Protein AF-A0A2K0WU00-F1 (afdb_monomer)

Foldseek 3Di:
DDDDDDDDDDDDDDDDDDDDDDDDDDDDDDDDPDPPPPVPPPPPPPDPPPPPVVVVVVVVVLVVVLVVCLQPFDFAPDDPPDDPPDDDDRVVSSNVSSLVSCCVDPNNDDDDPDDPPPRPD

Secondary structure (DSSP, 8-state):
--------PPP-----------------------------------------HHHHHHHHHHHHHHHHHHHTPPP-S--TTPPTTPPPPHHHHHHHHHHHHHHTSSS------PPTTTT--

Solvent-accessible surface area (backbone atoms only — not comparable to full-atom values): 8522 Å² total; per-residue (Å²): 137,90,82,84,84,81,85,83,83,79,89,79,86,77,91,78,80,91,80,87,88,79,88,80,86,82,85,76,88,76,93,75,91,69,83,77,75,72,75,76,74,78,71,80,74,85,63,87,78,68,81,55,60,68,60,52,52,52,50,52,51,53,53,49,55,50,52,51,50,35,74,67,27,60,61,49,88,77,64,87,89,62,58,89,91,68,80,78,55,72,67,56,21,28,51,50,20,22,47,58,53,22,65,74,45,94,59,71,62,81,85,85,85,71,62,92,71,73,86,59,133

Sequence (121 aa):
MESGEGVVQSREESDITAQPIDDVGNSTQDPGDGSNDHVDATANCDEEDSEDEEGIVAYLNTLHDMTIAKNEAPRANRIPSLKYGNTLFEHQKHAVGAAMRSLAGPLKGMILGDPQGFARP

Radius of gyration: 27.13 Å; Cα contacts (8 Å, |Δi|>4): 40; chains: 1; bounding box: 60×60×45 Å

pLDDT: mean 70.19, std 18.36, range [37.03, 92.62]

Organism: Gibberella nygamai (NCBI:txid42673)

Structure (mmCIF, N/CA/C/O backbone):
data_AF-A0A2K0WU00-F1
#
_entry.id   AF-A0A2K0WU00-F1
#
loop_
_atom_site.group_PDB
_atom_site.id
_atom_site.type_symbol
_atom_site.label_atom_id
_atom_site.label_alt_id
_atom_site.label_comp_id
_atom_site.label_asym_id
_atom_site.label_entity_id
_atom_site.label_seq_id
_atom_site.pdbx_PDB_ins_code
_atom_site.Cartn_x
_atom_site.Cartn_y
_atom_site.Cartn_z
_atom_site.occupancy
_atom_site.B_iso_or_equiv
_atom_site.auth_seq_id
_atom_site.auth_comp_id
_atom_site.auth_asym_id
_atom_site.auth_atom_id
_atom_site.pdbx_PDB_model_num
ATOM 1 N N . MET A 1 1 ? -20.732 45.997 -10.375 1.00 37.03 1 MET A N 1
ATOM 2 C CA . MET A 1 1 ? -19.349 45.693 -10.781 1.00 37.03 1 MET A CA 1
ATO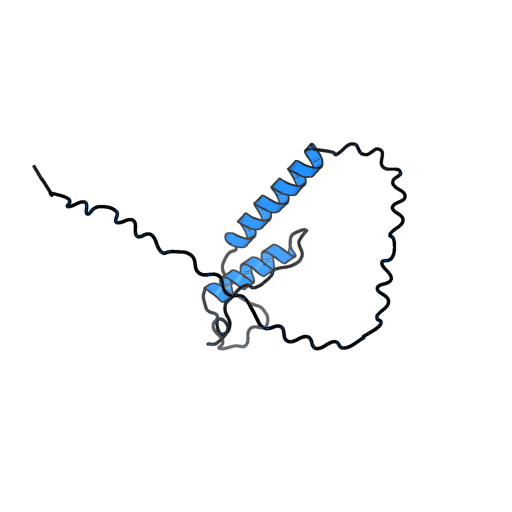M 3 C C . MET A 1 1 ? -18.486 45.952 -9.568 1.00 37.03 1 MET A C 1
ATOM 5 O O . MET A 1 1 ? -18.570 47.023 -8.985 1.00 37.03 1 MET A O 1
ATOM 9 N N . GLU A 1 2 ? -17.845 44.883 -9.130 1.00 46.88 2 GLU A N 1
ATOM 10 C CA . GLU A 1 2 ? -16.998 44.724 -7.953 1.00 46.88 2 GLU A CA 1
ATOM 11 C C . GLU A 1 2 ? -15.606 45.298 -8.242 1.00 46.88 2 GLU A C 1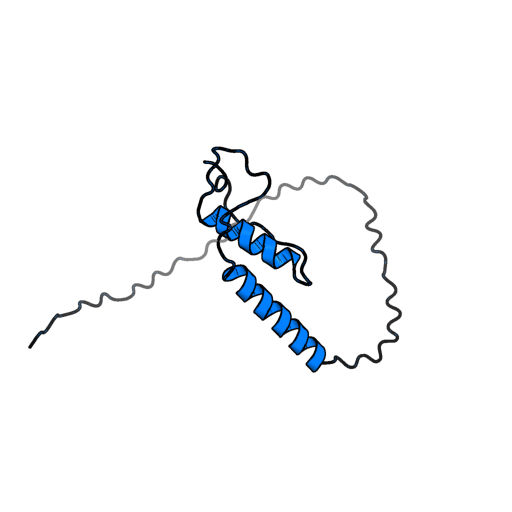
ATOM 13 O O . GLU A 1 2 ? -15.090 45.075 -9.333 1.00 46.88 2 GLU A O 1
ATOM 18 N N . SER A 1 3 ? -15.009 46.011 -7.285 1.00 49.41 3 SER A N 1
ATOM 19 C CA . SER A 1 3 ? -13.573 46.311 -7.293 1.00 49.41 3 SER A CA 1
ATOM 20 C C . SER A 1 3 ? -13.050 46.187 -5.867 1.00 49.41 3 SER A C 1
ATOM 22 O O . SER A 1 3 ? -13.189 47.102 -5.060 1.00 49.41 3 SER A O 1
ATOM 24 N N . GLY A 1 4 ? -12.508 45.009 -5.559 1.00 43.34 4 GLY A N 1
ATOM 25 C CA . GLY A 1 4 ? -11.659 44.777 -4.399 1.00 43.34 4 GLY A CA 1
ATOM 26 C C . GLY A 1 4 ? -10.229 45.201 -4.724 1.00 43.34 4 GLY A C 1
ATOM 27 O O . GLY A 1 4 ? -9.638 44.716 -5.686 1.00 43.34 4 GLY A O 1
ATOM 28 N N . GLU A 1 5 ? -9.676 46.111 -3.930 1.00 51.69 5 GLU A N 1
ATOM 29 C CA . GLU A 1 5 ? -8.265 46.487 -3.999 1.00 51.69 5 GLU A CA 1
ATOM 30 C C . GLU A 1 5 ? -7.455 45.538 -3.108 1.00 51.69 5 GLU A C 1
ATOM 32 O O . GLU A 1 5 ? -7.532 45.576 -1.880 1.00 51.69 5 GLU A O 1
ATOM 37 N N . GLY A 1 6 ? -6.701 44.641 -3.745 1.00 42.09 6 GLY A N 1
ATOM 38 C CA . GLY A 1 6 ? -5.704 43.803 -3.090 1.00 42.09 6 GLY A CA 1
ATOM 39 C C . GLY A 1 6 ? -4.435 44.605 -2.810 1.00 42.09 6 GLY A C 1
ATOM 40 O O . GLY A 1 6 ? -3.746 45.030 -3.735 1.00 42.09 6 GLY A O 1
ATOM 41 N N . VAL A 1 7 ? -4.111 44.793 -1.532 1.00 45.97 7 VAL A N 1
ATOM 42 C CA . VAL A 1 7 ? -2.812 45.312 -1.090 1.00 45.97 7 VAL A CA 1
ATOM 43 C C . VAL A 1 7 ? -1.787 44.181 -1.185 1.00 45.97 7 VAL A C 1
ATOM 45 O O . VAL A 1 7 ? -1.854 43.209 -0.437 1.00 45.97 7 VAL A O 1
ATOM 48 N N . VAL A 1 8 ? -0.838 44.303 -2.114 1.00 51.97 8 VAL A N 1
ATOM 49 C CA . VAL A 1 8 ? 0.341 43.431 -2.213 1.00 51.97 8 VAL A CA 1
ATOM 50 C C . VAL A 1 8 ? 1.464 44.103 -1.424 1.00 51.97 8 VAL A C 1
ATOM 52 O O . VAL A 1 8 ? 1.943 45.162 -1.824 1.00 51.97 8 VAL A O 1
ATOM 55 N N . GLN A 1 9 ? 1.853 43.531 -0.282 1.00 43.31 9 GLN A N 1
ATOM 56 C CA . GLN A 1 9 ? 3.003 44.002 0.492 1.00 43.31 9 GLN A CA 1
ATOM 57 C C . GLN A 1 9 ? 4.286 43.304 0.032 1.00 43.31 9 GLN A C 1
ATOM 59 O O . GLN A 1 9 ? 4.327 42.093 -0.182 1.00 43.31 9 GLN A O 1
ATOM 64 N N . SER A 1 10 ? 5.306 44.132 -0.175 1.00 42.69 10 SER A N 1
ATOM 65 C CA . SER A 1 10 ? 6.585 43.823 -0.798 1.00 42.69 10 SER A CA 1
ATOM 66 C C . SER A 1 10 ? 7.474 42.906 0.040 1.00 42.69 10 SER A C 1
ATOM 68 O O . SER A 1 10 ? 7.561 43.024 1.255 1.00 42.69 10 SER A O 1
ATOM 70 N N . ARG A 1 11 ? 8.190 42.042 -0.682 1.00 47.78 11 ARG A N 1
ATOM 71 C CA . ARG A 1 11 ? 9.341 41.235 -0.268 1.00 47.78 11 ARG A CA 1
ATOM 72 C C . ARG A 1 11 ? 10.399 42.091 0.436 1.00 47.78 11 ARG A C 1
ATOM 74 O O . ARG A 1 11 ? 10.937 43.011 -0.172 1.00 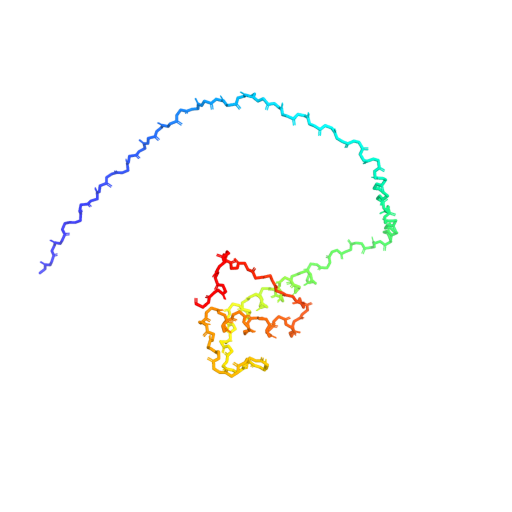47.78 11 ARG A O 1
ATOM 81 N N . GLU A 1 12 ? 10.739 41.724 1.664 1.00 51.62 12 GLU A N 1
ATOM 82 C CA . GLU A 1 12 ? 11.928 42.204 2.362 1.00 51.62 12 GLU A CA 1
ATOM 83 C C . GLU A 1 12 ? 12.974 41.085 2.411 1.00 51.62 12 GLU A C 1
ATOM 85 O O . GLU A 1 12 ? 12.804 40.043 3.042 1.00 51.62 12 GLU A O 1
ATOM 90 N N . GLU A 1 13 ? 14.038 41.287 1.636 1.00 46.97 13 GLU A N 1
ATOM 91 C CA . GLU A 1 13 ? 15.310 40.598 1.799 1.00 46.97 13 GLU A CA 1
ATOM 92 C C . GLU A 1 13 ? 15.944 41.089 3.103 1.00 46.97 13 GLU A C 1
ATOM 94 O O . GLU A 1 13 ? 15.985 42.289 3.373 1.00 46.97 13 GLU A O 1
ATOM 99 N N . SER A 1 14 ? 16.440 40.173 3.927 1.00 48.22 14 SER A N 1
ATOM 100 C CA . SER A 1 14 ? 17.326 40.523 5.034 1.00 48.22 14 SER A CA 1
ATOM 101 C C . SER A 1 14 ? 18.477 39.534 5.081 1.00 48.22 14 SER A C 1
ATOM 103 O O . SER A 1 14 ? 18.350 38.379 5.479 1.00 48.22 14 SER A O 1
ATOM 105 N N . ASP A 1 15 ? 19.580 40.063 4.573 1.00 45.88 15 ASP A N 1
ATOM 106 C CA . ASP A 1 15 ? 20.968 39.668 4.720 1.00 45.88 15 ASP A CA 1
ATOM 107 C C . ASP A 1 15 ? 21.310 39.398 6.197 1.00 45.88 15 ASP A C 1
ATOM 109 O O . ASP A 1 15 ? 21.117 40.264 7.053 1.00 45.88 15 ASP A O 1
ATOM 113 N N . ILE A 1 16 ? 21.791 38.191 6.511 1.00 49.94 16 ILE A N 1
ATOM 114 C CA . ILE A 1 16 ? 22.386 37.867 7.815 1.00 49.94 16 ILE A CA 1
ATOM 115 C C . ILE A 1 16 ? 23.694 37.108 7.567 1.00 49.94 16 ILE A C 1
ATOM 117 O O . ILE A 1 16 ? 23.750 35.884 7.483 1.00 49.94 16 ILE A O 1
ATOM 121 N N . THR A 1 17 ? 24.735 37.914 7.389 1.00 41.84 17 THR A N 1
ATOM 122 C CA . THR A 1 17 ? 26.111 37.808 7.890 1.00 41.84 17 THR A CA 1
ATOM 123 C C . THR A 1 17 ? 26.584 36.453 8.439 1.00 41.84 17 THR A C 1
ATOM 125 O O . THR A 1 17 ? 26.112 35.958 9.461 1.00 41.84 17 THR A O 1
ATOM 128 N N . ALA A 1 18 ? 27.649 35.937 7.820 1.00 46.03 18 ALA A N 1
ATOM 129 C CA . ALA A 1 18 ? 28.465 34.824 8.293 1.00 46.03 18 ALA A CA 1
ATOM 130 C C . ALA A 1 18 ? 29.167 35.102 9.643 1.00 46.03 18 ALA A C 1
ATOM 132 O O . ALA A 1 18 ? 29.713 36.185 9.874 1.00 46.03 18 ALA A O 1
ATOM 133 N N . GLN A 1 19 ? 29.244 34.070 10.487 1.00 52.72 19 GLN A N 1
ATOM 134 C CA . GLN A 1 19 ? 30.241 33.913 11.552 1.00 52.72 19 GLN A CA 1
ATOM 135 C C . GLN A 1 19 ? 30.696 32.436 11.564 1.00 52.72 19 GLN A C 1
ATOM 137 O O . GLN A 1 19 ? 29.832 31.557 11.530 1.00 52.72 19 GLN A O 1
ATOM 142 N N . PRO A 1 20 ? 32.008 32.137 11.587 1.00 49.78 20 PRO A N 1
ATOM 143 C CA . PRO A 1 20 ? 32.516 30.774 11.708 1.00 49.78 20 PRO A CA 1
ATOM 144 C C . PRO A 1 20 ? 32.478 30.330 13.176 1.00 49.78 20 PRO A C 1
ATOM 146 O O . PRO A 1 20 ? 32.814 31.105 14.070 1.00 49.78 20 PRO A O 1
ATOM 149 N N . ILE A 1 21 ? 32.080 29.083 13.425 1.00 52.00 21 ILE A N 1
ATOM 150 C CA . ILE A 1 21 ? 32.194 28.454 14.743 1.00 52.00 21 ILE A CA 1
ATOM 151 C C . ILE A 1 21 ? 33.292 27.401 14.617 1.00 52.00 21 ILE A C 1
ATOM 153 O O . ILE A 1 21 ? 33.040 26.301 14.131 1.00 52.00 21 ILE A O 1
ATOM 157 N N . ASP A 1 22 ? 34.508 27.769 15.009 1.00 44.03 22 ASP A N 1
ATOM 158 C CA . ASP A 1 22 ? 35.593 26.822 15.243 1.00 44.03 22 ASP A CA 1
ATOM 159 C C . ASP A 1 22 ? 35.700 26.513 16.745 1.00 44.03 22 ASP A C 1
ATOM 161 O O . ASP A 1 22 ? 35.534 27.395 17.588 1.00 44.03 22 ASP A O 1
ATOM 165 N N . ASP A 1 23 ? 36.078 25.260 17.012 1.00 39.66 23 ASP A N 1
ATOM 166 C CA . ASP A 1 23 ? 36.783 24.749 18.197 1.00 39.66 23 ASP A CA 1
ATOM 167 C C . ASP A 1 23 ? 35.950 24.303 19.424 1.00 39.66 23 ASP A C 1
ATOM 169 O O . ASP A 1 23 ? 35.414 25.093 20.196 1.00 39.66 23 ASP A O 1
ATOM 173 N N . VAL A 1 24 ? 35.850 22.985 19.639 1.00 46.00 24 VAL A N 1
ATOM 174 C CA . VAL A 1 24 ? 36.775 22.224 20.508 1.00 46.00 24 VAL A CA 1
ATOM 175 C C . VAL A 1 24 ? 36.401 20.742 20.423 1.00 46.00 24 VAL A C 1
ATOM 177 O O . VAL A 1 24 ? 35.303 20.316 20.788 1.00 46.00 24 VAL A O 1
ATOM 180 N N . GLY A 1 25 ? 37.343 19.946 19.920 1.00 45.12 25 GLY A N 1
ATOM 181 C CA . GLY A 1 25 ? 37.235 18.498 19.845 1.00 45.12 25 GLY A CA 1
ATOM 182 C C . GLY A 1 25 ? 37.200 17.843 21.224 1.00 45.12 25 GLY A C 1
ATOM 183 O O . GLY A 1 25 ? 38.030 18.127 22.085 1.00 45.12 25 GLY A O 1
ATOM 184 N N . ASN A 1 26 ? 36.291 16.886 21.399 1.00 43.47 26 ASN A N 1
ATOM 185 C CA . ASN A 1 26 ? 36.474 15.827 22.381 1.00 43.47 26 ASN A CA 1
ATOM 186 C C . ASN A 1 26 ? 36.849 14.545 21.638 1.00 43.47 26 ASN A C 1
ATOM 188 O O . ASN A 1 26 ? 36.002 13.750 21.236 1.00 43.47 26 ASN A O 1
ATOM 192 N N . SER A 1 27 ? 38.155 14.403 21.426 1.00 50.81 27 SER A N 1
ATOM 193 C CA . SER A 1 27 ? 38.782 13.140 21.078 1.00 50.81 27 SER A CA 1
ATOM 194 C C . SER A 1 27 ? 38.673 12.222 22.293 1.00 50.81 27 SER A C 1
ATOM 196 O O . SER A 1 27 ? 39.337 12.433 23.305 1.00 50.81 27 SER A O 1
ATOM 198 N N . THR A 1 28 ? 37.822 11.206 22.216 1.00 49.38 28 THR A N 1
ATOM 199 C CA . THR A 1 28 ? 37.974 10.020 23.059 1.00 49.38 28 THR A CA 1
ATOM 200 C C . THR A 1 28 ? 38.167 8.841 22.121 1.00 49.38 28 THR A C 1
ATOM 202 O O . THR A 1 28 ? 37.218 8.307 21.557 1.00 49.38 28 THR A O 1
ATOM 205 N N . GLN A 1 29 ? 39.440 8.510 21.901 1.00 54.47 29 GLN A N 1
ATOM 206 C CA . GLN A 1 29 ? 39.862 7.234 21.343 1.00 54.47 29 GLN A CA 1
ATOM 207 C C . GLN A 1 29 ? 39.407 6.109 22.279 1.00 54.47 29 GLN A C 1
ATOM 209 O O . GLN A 1 29 ? 39.730 6.138 23.465 1.00 54.47 29 GLN A O 1
ATOM 214 N N . ASP A 1 30 ? 38.748 5.096 21.724 1.00 45.50 30 ASP A N 1
ATOM 215 C CA . ASP A 1 30 ? 38.774 3.735 22.258 1.00 45.50 30 ASP A CA 1
ATOM 216 C C . ASP A 1 30 ? 39.181 2.790 21.107 1.00 45.50 30 ASP A C 1
ATOM 218 O O . ASP A 1 30 ? 38.507 2.776 20.070 1.00 45.50 30 ASP A O 1
ATOM 222 N N . PRO A 1 31 ? 40.329 2.088 21.201 1.00 52.91 31 PRO A N 1
ATOM 223 C CA . PRO A 1 31 ? 40.871 1.271 20.127 1.00 52.91 31 PRO A CA 1
ATOM 224 C C . PRO A 1 31 ? 40.238 -0.124 20.164 1.00 52.91 31 PRO A C 1
ATOM 226 O O . PRO A 1 31 ? 40.750 -1.047 20.792 1.00 52.91 31 PRO A O 1
ATOM 229 N N . GLY A 1 32 ? 39.118 -0.280 19.466 1.00 44.00 32 GLY A N 1
ATOM 230 C CA . GLY A 1 32 ? 38.554 -1.586 19.144 1.00 44.00 32 GLY A CA 1
ATOM 231 C C . GLY A 1 32 ? 39.026 -2.039 17.769 1.00 44.00 32 GLY A C 1
ATOM 232 O O . GLY A 1 32 ? 38.401 -1.699 16.769 1.00 44.00 32 GLY A O 1
ATOM 233 N N . ASP A 1 33 ? 40.126 -2.788 17.736 1.00 55.38 33 ASP A N 1
ATOM 234 C CA . ASP A 1 33 ? 40.606 -3.593 16.606 1.00 55.38 33 ASP A CA 1
ATOM 235 C C . ASP A 1 33 ? 39.553 -4.652 16.233 1.00 55.38 33 ASP A C 1
ATOM 237 O O . ASP A 1 33 ? 39.596 -5.810 16.645 1.00 55.38 33 ASP A O 1
ATOM 241 N N . GLY A 1 34 ? 38.512 -4.204 15.537 1.00 45.16 34 GLY A N 1
ATOM 242 C CA . GLY A 1 34 ? 37.536 -5.047 14.877 1.00 45.16 34 GLY A CA 1
ATOM 243 C C . GLY A 1 34 ? 37.926 -5.128 13.417 1.00 45.16 34 GLY A C 1
ATOM 244 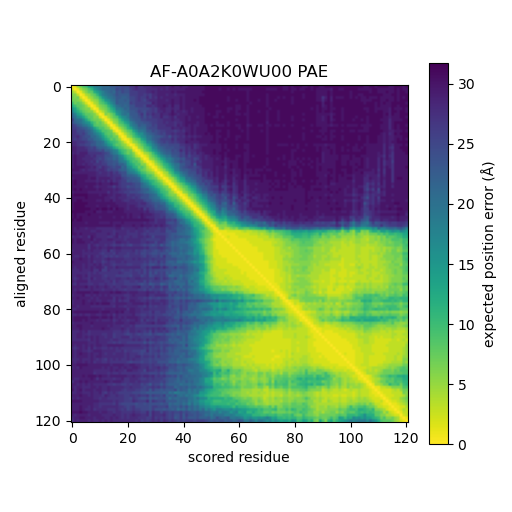O O . GLY A 1 34 ? 37.603 -4.227 12.649 1.00 45.16 34 GLY A O 1
ATOM 245 N N . SER A 1 35 ? 38.642 -6.193 13.064 1.00 52.72 35 SER A N 1
ATOM 246 C CA . SER A 1 35 ? 38.874 -6.633 11.692 1.00 52.72 35 SER A CA 1
ATOM 247 C C . SER A 1 35 ? 37.558 -6.593 10.914 1.00 52.72 35 SER A C 1
ATOM 249 O O . SER A 1 35 ? 36.763 -7.532 10.965 1.00 52.72 35 SER A O 1
ATOM 251 N N . ASN A 1 36 ? 37.312 -5.497 10.197 1.00 50.75 36 ASN A N 1
ATOM 252 C CA . ASN A 1 36 ? 36.345 -5.488 9.118 1.00 50.75 36 ASN A CA 1
ATOM 253 C C . ASN A 1 36 ? 37.012 -6.272 7.994 1.00 50.75 36 ASN A C 1
ATOM 255 O O . ASN A 1 36 ? 37.643 -5.688 7.112 1.00 50.75 36 ASN A O 1
ATOM 259 N N . ASP A 1 37 ? 36.901 -7.600 8.070 1.00 51.88 37 ASP A N 1
ATOM 260 C CA . ASP A 1 37 ? 36.979 -8.459 6.895 1.00 51.88 37 ASP A CA 1
ATOM 261 C C . ASP A 1 37 ? 35.886 -7.949 5.952 1.00 51.88 37 ASP A C 1
ATOM 263 O O . ASP A 1 37 ? 34.726 -8.370 5.983 1.00 51.88 37 ASP A O 1
ATOM 267 N N . HIS A 1 38 ? 36.243 -6.957 5.141 1.00 55.75 38 HIS A N 1
ATOM 268 C CA . HIS A 1 38 ? 35.595 -6.750 3.871 1.00 55.75 38 HIS A CA 1
ATOM 269 C C . HIS A 1 38 ? 35.844 -8.049 3.125 1.00 55.75 38 HIS A C 1
ATOM 271 O O . HIS A 1 38 ? 36.923 -8.269 2.582 1.00 55.75 38 HIS A O 1
ATOM 277 N N . VAL A 1 39 ? 34.860 -8.947 3.189 1.00 60.47 39 VAL A N 1
ATOM 278 C CA . VAL A 1 39 ? 34.749 -10.033 2.233 1.00 60.47 39 VAL A CA 1
ATOM 279 C C . VAL A 1 39 ? 34.746 -9.353 0.874 1.00 60.47 39 VAL A C 1
ATOM 281 O O . VAL A 1 39 ? 33.762 -8.739 0.466 1.00 60.47 39 VAL A O 1
ATOM 284 N N . ASP A 1 40 ? 35.914 -9.362 0.240 1.00 52.44 40 ASP A N 1
ATOM 285 C CA . ASP A 1 40 ? 36.076 -9.042 -1.160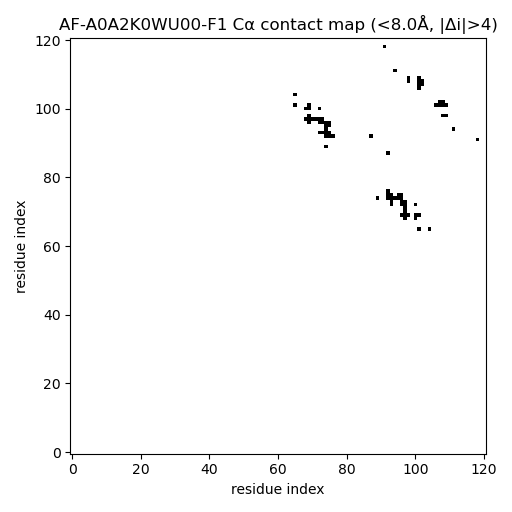 1.00 52.44 40 ASP A CA 1
ATOM 286 C C . ASP A 1 40 ? 35.238 -10.094 -1.875 1.00 52.44 40 ASP A C 1
ATOM 288 O O . ASP A 1 40 ? 35.638 -11.254 -2.037 1.00 52.44 40 ASP A O 1
ATOM 292 N N . ALA A 1 41 ? 33.979 -9.738 -2.129 1.00 54.84 41 ALA A N 1
ATOM 293 C CA . ALA A 1 41 ? 33.123 -10.503 -2.995 1.00 54.84 41 ALA A CA 1
ATOM 294 C C . ALA A 1 41 ? 33.840 -10.451 -4.332 1.00 54.84 41 ALA A C 1
ATOM 296 O O . ALA A 1 41 ? 33.750 -9.465 -5.055 1.00 54.84 41 ALA A O 1
ATOM 297 N N . THR A 1 42 ? 34.614 -11.500 -4.598 1.00 48.75 42 THR A N 1
ATOM 298 C CA . THR A 1 42 ? 35.174 -11.797 -5.903 1.00 48.75 42 THR A CA 1
ATOM 299 C C . THR A 1 42 ? 33.986 -11.939 -6.837 1.00 48.75 42 THR A C 1
ATOM 301 O O . THR A 1 42 ? 33.424 -13.016 -7.033 1.00 48.75 42 THR A O 1
ATOM 304 N N . ALA A 1 43 ? 33.547 -10.797 -7.355 1.00 54.66 43 ALA A N 1
ATOM 305 C CA . ALA A 1 43 ? 32.716 -10.708 -8.518 1.00 54.66 43 ALA A CA 1
ATOM 306 C C . ALA A 1 43 ? 33.578 -11.294 -9.631 1.00 54.66 43 ALA A C 1
ATOM 308 O O . ALA A 1 43 ? 34.432 -10.631 -10.216 1.00 54.66 43 ALA A O 1
ATOM 309 N N . ASN A 1 44 ? 33.407 -12.592 -9.870 1.00 51.22 44 ASN A N 1
ATOM 310 C CA . ASN A 1 44 ? 33.637 -13.133 -11.194 1.00 51.22 44 ASN A CA 1
ATOM 311 C C . ASN A 1 44 ? 32.615 -12.437 -12.098 1.00 51.22 44 ASN A C 1
ATOM 313 O O . ASN A 1 44 ? 31.536 -12.970 -12.350 1.00 51.22 44 ASN A O 1
ATOM 317 N N . CYS A 1 45 ? 32.948 -11.217 -12.517 1.00 48.62 45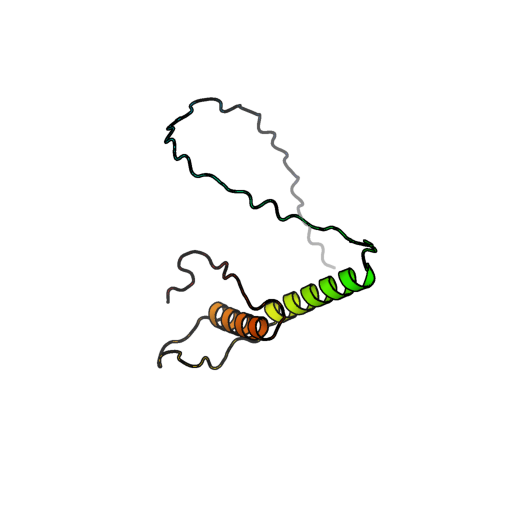 CYS A N 1
ATOM 318 C CA . CYS A 1 45 ? 32.320 -10.529 -13.627 1.00 48.62 45 CYS A CA 1
ATOM 319 C C . CYS A 1 45 ? 32.741 -11.284 -14.887 1.00 48.62 45 CYS A C 1
ATOM 321 O O . CYS A 1 45 ? 33.687 -10.908 -15.575 1.00 48.62 45 CYS A O 1
ATOM 323 N N . ASP A 1 46 ? 32.063 -12.397 -15.144 1.00 56.53 46 ASP A N 1
ATOM 324 C CA . ASP A 1 46 ? 31.772 -12.795 -16.516 1.00 56.53 46 ASP A CA 1
ATOM 325 C C . ASP A 1 46 ? 30.427 -12.143 -16.861 1.00 56.53 46 ASP A C 1
ATOM 327 O O . ASP A 1 46 ? 29.383 -12.785 -16.953 1.00 56.53 46 ASP A O 1
ATOM 331 N N . GLU A 1 47 ? 30.446 -10.810 -16.875 1.00 53.88 47 GLU A N 1
ATOM 332 C CA . GLU A 1 47 ? 29.319 -9.971 -17.249 1.00 53.88 47 GLU A CA 1
ATOM 333 C C . GLU A 1 47 ? 29.565 -9.551 -18.695 1.00 53.88 47 GLU A C 1
ATOM 335 O O . GLU A 1 47 ? 30.304 -8.611 -18.989 1.00 53.88 47 GLU A O 1
ATOM 340 N N . GLU A 1 48 ? 28.937 -10.270 -19.625 1.00 56.47 48 GLU A N 1
ATOM 341 C CA . GLU A 1 48 ? 28.460 -9.618 -20.841 1.00 56.47 48 GLU A CA 1
ATOM 342 C C . GLU A 1 48 ? 27.387 -8.614 -20.401 1.00 56.47 48 GLU A C 1
ATOM 344 O O . GLU A 1 48 ? 26.196 -8.911 -20.328 1.00 56.47 48 GLU A O 1
ATOM 349 N N . ASP A 1 49 ? 27.876 -7.449 -19.988 1.00 61.50 49 ASP A N 1
ATOM 350 C CA . ASP A 1 49 ? 27.142 -6.367 -19.350 1.00 61.50 49 ASP A CA 1
ATOM 351 C C . ASP A 1 49 ? 26.383 -5.575 -20.425 1.00 61.50 49 ASP A C 1
ATOM 353 O O . ASP A 1 49 ? 26.744 -4.464 -20.816 1.00 61.50 49 ASP A O 1
ATOM 357 N N . SER A 1 50 ? 25.358 -6.198 -21.007 1.00 61.62 50 SER A N 1
ATOM 358 C CA . SER A 1 50 ? 24.310 -5.442 -21.684 1.00 61.62 50 SER A CA 1
ATOM 359 C C . SER A 1 50 ? 23.284 -5.063 -20.625 1.00 61.62 50 SER A C 1
ATOM 361 O O . SER A 1 50 ? 22.446 -5.887 -20.251 1.00 61.62 50 SER A O 1
ATOM 363 N N . GLU A 1 51 ? 23.373 -3.834 -20.124 1.00 67.25 51 GLU A N 1
ATOM 364 C CA . GLU A 1 51 ? 22.329 -3.224 -19.305 1.00 67.25 51 GLU A CA 1
ATOM 365 C C . GLU A 1 51 ? 20.999 -3.324 -20.078 1.00 67.25 51 GLU A C 1
ATOM 367 O O . GLU A 1 51 ? 20.788 -2.636 -21.075 1.00 67.25 51 GLU A O 1
ATOM 372 N N . ASP A 1 52 ? 20.123 -4.245 -19.671 1.00 84.25 52 ASP A N 1
ATOM 373 C CA . ASP A 1 52 ? 18.776 -4.401 -20.227 1.00 84.25 52 ASP A CA 1
ATOM 374 C C . ASP A 1 52 ? 17.933 -3.203 -19.769 1.00 84.25 52 ASP A C 1
ATOM 376 O O . ASP A 1 52 ? 17.265 -3.243 -18.727 1.00 84.25 52 ASP A O 1
ATOM 380 N N . GLU A 1 53 ? 18.039 -2.092 -20.507 1.00 87.75 53 GLU A N 1
ATOM 381 C CA . GLU A 1 53 ? 17.334 -0.839 -20.229 1.00 87.75 53 GLU A CA 1
ATOM 382 C C . GLU A 1 53 ? 15.828 -1.083 -20.069 1.00 87.75 53 GLU A C 1
ATOM 384 O O . GLU A 1 53 ? 15.203 -0.559 -19.139 1.00 87.75 53 GLU A O 1
ATOM 389 N N . GLU A 1 54 ? 15.237 -1.929 -20.918 1.00 90.81 54 GLU A N 1
ATOM 390 C CA . GLU A 1 54 ? 13.834 -2.321 -20.819 1.00 90.81 54 GLU A CA 1
ATOM 391 C C . GLU A 1 54 ? 13.520 -3.031 -19.495 1.00 90.81 54 GLU A C 1
ATOM 393 O O . GLU A 1 54 ? 12.504 -2.725 -18.854 1.00 90.81 54 GLU A O 1
ATOM 398 N N . GLY A 1 55 ? 14.394 -3.937 -19.053 1.00 89.81 55 GLY A N 1
ATOM 399 C CA . GLY A 1 55 ? 14.295 -4.609 -17.758 1.00 89.81 55 GLY A CA 1
ATOM 400 C C . GLY A 1 55 ? 14.335 -3.628 -16.581 1.00 89.81 55 GLY A C 1
ATOM 401 O O . GLY A 1 55 ? 13.503 -3.709 -15.665 1.00 89.81 55 GLY A O 1
ATOM 402 N N . ILE A 1 56 ? 15.239 -2.647 -16.632 1.00 90.88 56 ILE A N 1
ATOM 403 C CA . ILE A 1 56 ? 15.359 -1.596 -15.611 1.00 90.88 56 ILE A CA 1
ATOM 404 C C . ILE A 1 56 ? 14.092 -0.729 -15.581 1.00 90.88 56 ILE A C 1
ATOM 406 O O . ILE A 1 56 ? 13.522 -0.495 -14.509 1.00 90.88 56 ILE A O 1
ATOM 410 N N . VAL A 1 57 ? 13.598 -0.290 -16.741 1.00 92.62 57 VAL A N 1
ATOM 411 C CA . VAL A 1 57 ? 12.374 0.523 -16.841 1.00 92.62 57 VAL A CA 1
ATOM 412 C C . VAL A 1 57 ? 11.159 -0.241 -16.310 1.00 92.62 57 VAL A C 1
ATOM 414 O O . VAL A 1 57 ? 10.371 0.309 -15.533 1.00 92.62 57 VAL A O 1
ATOM 417 N N . ALA A 1 58 ? 11.008 -1.517 -16.669 1.00 91.56 58 ALA A N 1
ATOM 418 C CA . ALA A 1 58 ? 9.915 -2.355 -16.178 1.00 91.56 58 ALA A CA 1
ATOM 419 C C . ALA A 1 58 ? 9.957 -2.517 -14.649 1.00 91.56 58 ALA A C 1
ATOM 421 O O . ALA A 1 58 ? 8.920 -2.439 -13.974 1.00 91.56 58 ALA A O 1
ATOM 422 N N . TYR A 1 59 ? 11.155 -2.688 -14.088 1.00 89.06 59 TYR A N 1
ATOM 423 C CA . TYR A 1 59 ? 11.349 -2.762 -12.645 1.00 89.06 59 TYR A CA 1
ATOM 424 C C . TYR A 1 59 ? 10.958 -1.452 -11.944 1.00 89.06 59 TYR A C 1
ATOM 426 O O . TYR A 1 59 ? 10.173 -1.478 -10.990 1.00 89.06 59 TYR A O 1
ATOM 434 N N . LEU A 1 60 ? 11.424 -0.302 -12.439 1.00 92.19 60 LEU A N 1
ATOM 435 C CA . LEU A 1 60 ? 11.099 1.008 -11.860 1.00 92.19 60 LEU A CA 1
ATOM 436 C C . LEU A 1 60 ? 9.600 1.326 -11.935 1.00 92.19 60 LEU A C 1
ATOM 438 O O . LEU A 1 60 ? 9.029 1.802 -10.952 1.00 92.19 60 LEU A O 1
ATOM 442 N N . ASN A 1 61 ? 8.939 1.002 -13.048 1.00 91.94 61 ASN A N 1
ATOM 443 C CA . ASN A 1 61 ? 7.486 1.153 -13.175 1.00 91.94 61 ASN A CA 1
ATOM 444 C C . ASN A 1 61 ? 6.741 0.281 -12.156 1.00 91.94 61 ASN A C 1
ATOM 446 O O . ASN A 1 61 ? 5.823 0.747 -11.483 1.00 91.94 61 ASN A O 1
ATOM 450 N N . THR A 1 62 ? 7.201 -0.956 -11.952 1.00 89.19 62 THR A N 1
ATOM 451 C CA . THR A 1 62 ? 6.631 -1.843 -10.929 1.00 89.19 62 THR A CA 1
ATOM 452 C C . THR A 1 62 ? 6.791 -1.252 -9.523 1.00 89.19 62 THR A C 1
ATOM 454 O O . THR A 1 62 ? 5.855 -1.287 -8.718 1.00 89.19 62 THR A O 1
ATOM 457 N N . LEU A 1 63 ? 7.955 -0.671 -9.205 1.00 88.12 63 LEU A N 1
ATOM 458 C CA . LEU A 1 63 ? 8.179 0.028 -7.933 1.00 88.12 63 LEU A CA 1
ATOM 459 C C . LEU A 1 63 ? 7.252 1.240 -7.762 1.00 88.12 63 LEU A C 1
ATOM 461 O O . LEU A 1 63 ? 6.735 1.471 -6.660 1.00 88.12 63 LEU A O 1
ATOM 465 N N . HIS A 1 64 ? 7.033 1.998 -8.835 1.00 91.69 64 HIS A N 1
ATOM 466 C CA . HIS A 1 64 ? 6.160 3.166 -8.842 1.00 91.69 64 HIS A CA 1
ATOM 467 C C . HIS A 1 64 ? 4.708 2.786 -8.533 1.00 91.69 64 HIS A C 1
ATOM 469 O O . HIS A 1 64 ? 4.131 3.294 -7.565 1.00 91.69 64 HIS A O 1
ATOM 475 N N . ASP A 1 65 ? 4.161 1.817 -9.266 1.00 90.25 65 ASP A N 1
ATOM 476 C CA . ASP A 1 65 ? 2.786 1.347 -9.089 1.00 90.25 65 ASP A CA 1
ATOM 477 C C . ASP A 1 65 ? 2.554 0.793 -7.682 1.00 90.25 65 ASP A C 1
ATOM 479 O O . ASP A 1 65 ? 1.532 1.063 -7.047 1.00 90.25 65 ASP A O 1
ATOM 483 N N . MET A 1 66 ? 3.530 0.062 -7.138 1.00 86.50 66 MET A N 1
ATOM 484 C CA . MET A 1 66 ? 3.461 -0.412 -5.757 1.00 86.50 66 MET A CA 1
ATOM 485 C C . MET A 1 66 ? 3.452 0.726 -4.741 1.00 86.50 66 MET A C 1
ATOM 487 O O . MET A 1 66 ? 2.744 0.643 -3.735 1.00 86.50 66 MET A O 1
ATOM 491 N N . THR A 1 67 ? 4.245 1.770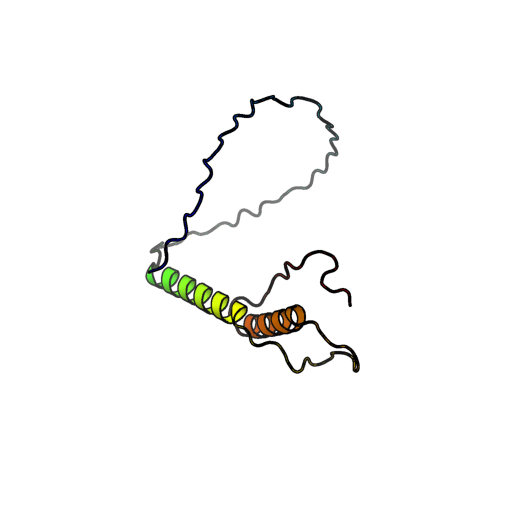 -4.970 1.00 87.69 67 THR A N 1
ATOM 492 C CA . THR A 1 67 ? 4.299 2.933 -4.077 1.00 87.69 67 THR A CA 1
ATOM 493 C C . THR A 1 67 ? 2.954 3.654 -4.063 1.00 87.69 67 THR A C 1
ATOM 495 O O . THR A 1 67 ? 2.420 3.930 -2.984 1.00 87.69 67 THR A O 1
ATOM 498 N N . ILE A 1 68 ? 2.351 3.857 -5.239 1.00 90.50 68 ILE A N 1
ATOM 499 C CA . ILE A 1 68 ? 0.996 4.411 -5.365 1.00 90.50 68 ILE A CA 1
ATOM 500 C C . ILE A 1 68 ? -0.011 3.510 -4.649 1.00 90.50 68 ILE A C 1
ATOM 502 O O . ILE A 1 68 ? -0.765 3.976 -3.794 1.00 90.50 68 ILE A O 1
ATOM 506 N N . ALA A 1 69 ? 0.022 2.204 -4.916 1.00 86.75 69 ALA A N 1
ATOM 507 C CA . ALA A 1 69 ? -0.900 1.251 -4.317 1.00 86.75 69 ALA A CA 1
ATOM 508 C C . ALA A 1 69 ? -0.840 1.259 -2.780 1.00 86.75 69 ALA A C 1
ATOM 510 O O . ALA A 1 69 ? -1.884 1.150 -2.133 1.00 86.75 69 ALA A O 1
ATOM 511 N N . LYS A 1 70 ? 0.354 1.388 -2.181 1.00 86.06 70 LYS A N 1
ATOM 512 C CA . LYS A 1 70 ? 0.531 1.509 -0.722 1.00 86.06 70 LYS A CA 1
ATOM 513 C C . LYS A 1 70 ? -0.053 2.817 -0.187 1.00 86.06 70 LYS A C 1
ATOM 515 O O . LYS A 1 70 ? -0.731 2.789 0.838 1.00 86.06 70 LYS A O 1
ATOM 520 N N . ASN A 1 71 ? 0.169 3.933 -0.878 1.00 87.44 71 ASN A N 1
ATOM 521 C CA . ASN A 1 71 ? -0.388 5.231 -0.494 1.00 87.44 71 ASN A CA 1
ATOM 522 C C . ASN A 1 71 ? -1.927 5.229 -0.536 1.00 87.44 71 ASN A C 1
ATOM 524 O O . ASN A 1 71 ? -2.588 5.717 0.379 1.00 87.44 71 ASN A O 1
ATOM 528 N N . GLU A 1 72 ? -2.505 4.594 -1.551 1.00 90.94 72 GLU A N 1
ATOM 529 C CA . GLU A 1 72 ? -3.954 4.473 -1.746 1.00 90.94 72 GLU A CA 1
ATOM 530 C C . GLU A 1 72 ? -4.565 3.254 -1.036 1.00 90.94 72 GLU A C 1
ATOM 532 O O . GLU A 1 72 ? -5.694 2.836 -1.322 1.00 90.94 72 GLU A O 1
ATOM 537 N N . ALA A 1 73 ? -3.826 2.629 -0.117 1.00 88.69 73 ALA A N 1
ATOM 538 C CA . ALA A 1 73 ? -4.317 1.451 0.569 1.00 88.69 73 ALA A CA 1
ATOM 539 C C . ALA A 1 73 ? -5.604 1.767 1.355 1.00 88.69 73 ALA A C 1
ATOM 541 O O . ALA A 1 73 ? -5.670 2.763 2.084 1.00 88.69 73 ALA A O 1
ATOM 542 N N . PRO A 1 74 ? -6.642 0.918 1.243 1.00 88.06 74 PRO A N 1
ATOM 543 C CA . PRO A 1 74 ? -7.858 1.117 2.009 1.00 88.06 74 PRO A CA 1
ATOM 544 C C . PRO A 1 74 ? -7.551 0.986 3.500 1.00 88.06 74 PRO A C 1
ATOM 546 O O . PRO A 1 74 ? -6.737 0.163 3.923 1.00 88.06 74 PRO A O 1
ATOM 549 N N . ARG A 1 75 ? -8.249 1.776 4.312 1.00 87.12 75 ARG A N 1
ATOM 550 C CA . ARG A 1 75 ? -8.150 1.688 5.768 1.00 87.12 75 ARG A CA 1
ATOM 551 C C . ARG A 1 75 ? -8.674 0.332 6.232 1.00 87.12 75 ARG A C 1
ATOM 553 O O . ARG A 1 75 ? -9.764 -0.087 5.840 1.00 87.12 75 ARG A O 1
ATOM 560 N N . ALA A 1 76 ? -7.899 -0.361 7.060 1.00 83.81 76 ALA A N 1
ATOM 561 C CA . ALA A 1 76 ? -8.278 -1.677 7.546 1.00 83.81 76 ALA A CA 1
ATOM 562 C C . ALA A 1 76 ? -9.489 -1.581 8.491 1.00 83.81 76 ALA A C 1
ATOM 564 O O . ALA A 1 76 ? -9.405 -1.010 9.578 1.00 83.81 76 ALA A O 1
ATOM 565 N N . ASN A 1 77 ? -10.616 -2.170 8.081 1.00 75.81 77 ASN A N 1
ATOM 566 C CA . ASN A 1 77 ? -11.842 -2.195 8.887 1.00 75.81 77 ASN A CA 1
ATOM 567 C C . ASN A 1 77 ? -11.813 -3.283 9.967 1.00 75.81 77 ASN A C 1
ATOM 569 O O . ASN A 1 77 ? -12.302 -3.078 11.075 1.00 75.81 77 ASN A O 1
ATOM 573 N N . ARG A 1 78 ? -11.247 -4.453 9.650 1.00 79.12 78 ARG A N 1
ATOM 574 C CA . ARG A 1 78 ? -11.124 -5.584 10.573 1.00 79.12 78 ARG A CA 1
ATOM 575 C C . ARG A 1 78 ? -9.679 -6.042 10.604 1.00 79.12 78 ARG A C 1
ATOM 577 O O . ARG A 1 78 ? -9.145 -6.457 9.581 1.00 79.12 78 ARG A O 1
ATOM 584 N N . ILE A 1 79 ? -9.083 -6.002 11.788 1.00 82.69 79 ILE A N 1
ATOM 585 C CA . ILE A 1 79 ? -7.702 -6.426 12.004 1.00 82.69 79 ILE A CA 1
ATOM 586 C C . ILE A 1 79 ? -7.734 -7.674 12.880 1.00 82.69 79 ILE A C 1
ATOM 588 O O . ILE A 1 79 ? -8.180 -7.596 14.030 1.00 82.69 79 ILE A O 1
ATOM 592 N N . PRO A 1 80 ? -7.322 -8.838 12.347 1.00 76.94 80 PRO A N 1
ATOM 593 C CA . PRO A 1 80 ? -7.192 -10.050 13.141 1.00 76.94 80 PRO A CA 1
ATOM 594 C C . PRO A 1 80 ? -6.301 -9.798 14.362 1.00 76.94 80 PRO A C 1
ATOM 596 O O . PRO A 1 80 ? -5.304 -9.089 14.270 1.00 76.94 80 PRO A O 1
ATOM 599 N N . SER A 1 81 ? -6.671 -10.368 15.508 1.00 84.31 81 SER A N 1
ATOM 600 C CA . SER A 1 81 ? -5.926 -10.255 16.775 1.00 84.31 81 SER A CA 1
ATOM 601 C C . SER A 1 81 ? -5.938 -8.881 17.458 1.00 84.31 81 SER A C 1
ATOM 603 O O . SER A 1 81 ? -5.336 -8.739 18.525 1.00 84.31 81 SER A O 1
ATOM 605 N N . LEU A 1 82 ? -6.653 -7.881 16.927 1.00 84.75 82 LEU A N 1
ATOM 606 C CA . LEU A 1 82 ? -6.903 -6.649 17.675 1.00 84.75 82 LEU A CA 1
ATOM 607 C C . LEU A 1 82 ? -7.788 -6.966 18.891 1.00 84.75 82 LEU A C 1
ATOM 609 O O . LEU A 1 82 ? -8.863 -7.553 18.750 1.00 84.75 82 LEU A O 1
ATOM 613 N N . LYS A 1 83 ? -7.323 -6.605 20.095 1.00 85.50 83 LYS A N 1
ATOM 614 C CA . LYS A 1 83 ? -8.068 -6.850 21.338 1.00 85.50 83 LYS A CA 1
ATOM 615 C C . LYS A 1 83 ? -9.435 -6.170 21.279 1.00 85.50 83 LYS A C 1
ATOM 617 O O . LYS A 1 83 ? -9.551 -5.024 20.850 1.00 85.50 83 LYS A O 1
ATOM 622 N N . TYR A 1 84 ? -10.459 -6.880 21.742 1.00 77.75 84 TYR A N 1
ATOM 623 C CA . TYR A 1 84 ? -11.816 -6.353 21.804 1.00 77.75 84 TYR A CA 1
ATOM 624 C C . TYR A 1 84 ? -11.867 -5.070 22.647 1.00 77.75 84 TYR A C 1
ATOM 626 O O . TYR A 1 84 ? -11.255 -5.006 23.711 1.00 77.75 84 TYR A O 1
ATOM 634 N N . GLY A 1 85 ? -12.588 -4.059 22.159 1.00 79.38 85 GLY A N 1
ATOM 635 C CA . GLY A 1 85 ? -12.683 -2.740 22.792 1.00 79.38 85 GLY A CA 1
ATOM 636 C C . GLY A 1 85 ? -11.586 -1.748 22.390 1.00 79.38 85 GLY A C 1
ATOM 637 O O . GLY A 1 85 ? -11.752 -0.558 22.634 1.00 79.38 85 GLY A O 1
ATOM 638 N N . ASN A 1 86 ? -10.515 -2.188 21.719 1.00 82.88 86 ASN A N 1
ATOM 639 C CA . ASN A 1 86 ? -9.512 -1.269 21.185 1.00 82.88 86 ASN A CA 1
ATOM 640 C C . ASN A 1 86 ? -9.958 -0.729 19.825 1.00 82.88 86 ASN A C 1
ATOM 642 O O . ASN A 1 86 ? -10.199 -1.489 18.885 1.00 82.88 86 ASN A O 1
ATOM 646 N N . THR A 1 87 ? -10.010 0.592 19.704 1.00 83.19 87 THR A N 1
ATOM 647 C CA . THR A 1 87 ? -10.213 1.287 18.432 1.00 83.19 87 THR A CA 1
ATOM 648 C C . THR A 1 87 ? -8.889 1.845 17.942 1.00 83.19 87 THR A C 1
ATOM 650 O O . THR A 1 87 ? -8.127 2.405 18.723 1.00 83.19 87 THR A O 1
ATOM 653 N N . LEU A 1 88 ? -8.625 1.711 16.646 1.00 85.12 88 LEU A N 1
ATOM 654 C CA . LEU A 1 88 ? -7.482 2.360 16.015 1.00 85.12 88 LEU A CA 1
ATOM 655 C C . LEU A 1 88 ? -7.865 3.736 15.482 1.00 85.12 88 LEU A C 1
ATOM 657 O O . LEU A 1 88 ? -8.983 3.928 14.992 1.00 85.12 88 LEU A O 1
ATOM 661 N N . PHE A 1 89 ? -6.905 4.651 15.504 1.00 88.50 89 PHE A N 1
ATOM 662 C CA . PHE A 1 89 ? -6.998 5.910 14.777 1.00 88.50 89 PHE A CA 1
ATOM 663 C C . PHE A 1 89 ? -6.917 5.688 13.262 1.00 88.50 89 PHE A C 1
ATOM 665 O O . PHE A 1 89 ? -6.457 4.651 12.777 1.00 88.50 89 PHE A O 1
ATOM 672 N N . GLU A 1 90 ? -7.351 6.682 12.492 1.00 88.88 90 GLU A N 1
ATOM 673 C CA . GLU A 1 90 ? -7.417 6.583 11.031 1.00 88.88 90 GLU A CA 1
ATOM 674 C C . GLU A 1 90 ? -6.045 6.362 10.377 1.00 88.88 90 GLU A C 1
ATOM 676 O O . GLU A 1 90 ? -5.955 5.583 9.426 1.00 88.88 90 GLU A O 1
ATOM 681 N N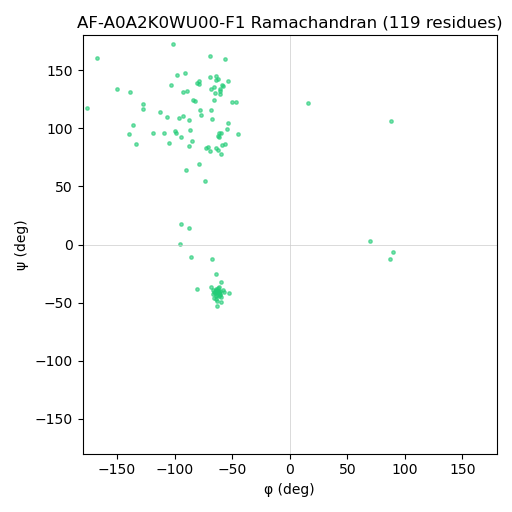 . HIS A 1 91 ? -4.975 6.972 10.903 1.00 87.50 91 HIS A N 1
ATOM 682 C CA . HIS A 1 91 ? -3.608 6.750 10.411 1.00 87.50 91 HIS A CA 1
ATOM 683 C C . HIS A 1 91 ? -3.130 5.323 10.682 1.00 87.50 91 HIS A C 1
ATOM 685 O O . HIS A 1 91 ? -2.547 4.695 9.806 1.00 87.50 91 HIS A O 1
ATOM 691 N N . GLN A 1 92 ? -3.465 4.757 11.844 1.00 88.88 92 GLN A N 1
ATOM 692 C CA . GLN A 1 92 ? -3.131 3.371 12.184 1.00 88.88 92 GLN A CA 1
ATOM 693 C C . GLN A 1 92 ? -3.873 2.377 11.280 1.00 88.88 92 GLN A C 1
ATOM 695 O O . GLN A 1 92 ? -3.285 1.401 10.815 1.00 88.88 92 GLN A O 1
ATOM 700 N N . LYS A 1 93 ? -5.155 2.625 10.977 1.00 90.62 93 LYS A N 1
ATOM 701 C CA . LYS A 1 93 ? -5.915 1.789 10.029 1.00 90.62 93 LYS A CA 1
ATOM 702 C C . 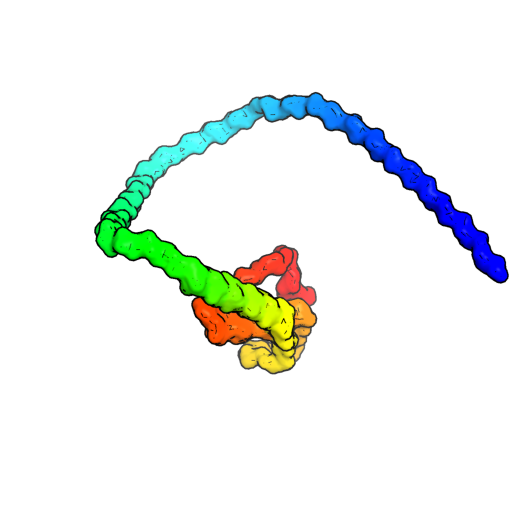LYS A 1 93 ? -5.335 1.855 8.618 1.00 90.62 93 LYS A C 1
ATOM 704 O O . LYS A 1 93 ? -5.319 0.837 7.924 1.00 90.62 93 LYS A O 1
ATOM 709 N N . HIS A 1 94 ? -4.896 3.037 8.186 1.00 90.56 94 HIS A N 1
ATOM 710 C CA . HIS A 1 94 ? -4.237 3.224 6.892 1.00 90.56 94 HIS A CA 1
ATOM 711 C C . HIS A 1 94 ? -2.888 2.501 6.842 1.00 90.56 94 HIS A C 1
ATOM 713 O O . HIS A 1 94 ? -2.673 1.711 5.926 1.00 90.56 94 HIS A O 1
ATOM 719 N N . ALA A 1 95 ? -2.054 2.638 7.878 1.00 89.94 95 ALA A N 1
ATOM 720 C CA . ALA A 1 95 ? -0.779 1.931 7.992 1.00 89.94 95 ALA A CA 1
ATOM 721 C C . ALA A 1 95 ? -0.950 0.404 7.914 1.00 89.94 95 ALA A C 1
ATOM 723 O O . ALA A 1 95 ? -0.196 -0.277 7.221 1.00 89.94 95 ALA A O 1
ATOM 724 N N . VAL A 1 96 ? -1.981 -0.153 8.555 1.00 90.12 96 VAL A N 1
ATOM 725 C CA . VAL A 1 96 ? -2.278 -1.592 8.459 1.00 90.12 96 VAL A CA 1
ATOM 726 C C . VAL A 1 96 ? -2.682 -1.985 7.035 1.00 90.12 96 VAL A C 1
ATOM 728 O O . VAL A 1 96 ? -2.206 -2.998 6.523 1.00 90.12 96 VAL A O 1
ATOM 731 N N . GLY A 1 97 ? -3.505 -1.176 6.365 1.00 90.06 97 GLY A N 1
ATOM 732 C CA . GLY A 1 97 ? -3.851 -1.389 4.958 1.00 90.06 97 GLY A CA 1
ATOM 733 C C . GLY A 1 97 ? -2.624 -1.370 4.040 1.00 90.06 97 GLY A C 1
ATOM 734 O O . GLY A 1 97 ? -2.457 -2.258 3.199 1.00 90.06 97 GLY A O 1
ATOM 735 N N . ALA A 1 98 ? -1.729 -0.401 4.238 1.00 89.69 98 ALA A N 1
ATOM 736 C CA . ALA A 1 98 ? -0.479 -0.282 3.492 1.00 89.69 98 ALA A CA 1
ATOM 737 C C . ALA A 1 98 ? 0.466 -1.471 3.752 1.00 89.69 98 ALA A C 1
ATOM 739 O O . ALA A 1 98 ? 1.083 -1.998 2.817 1.00 89.69 98 ALA A O 1
ATOM 740 N N . ALA A 1 99 ? 0.524 -1.967 4.992 1.00 88.88 99 ALA A N 1
ATOM 741 C CA . ALA A 1 99 ? 1.277 -3.168 5.346 1.00 88.88 99 ALA A CA 1
ATOM 742 C C . ALA A 1 99 ? 0.729 -4.418 4.635 1.00 88.88 99 ALA A C 1
ATOM 744 O O . ALA A 1 99 ? 1.501 -5.202 4.079 1.00 88.88 99 ALA A O 1
ATOM 745 N N . MET A 1 100 ? -0.599 -4.581 4.581 1.00 86.50 100 MET A N 1
ATOM 746 C CA . MET A 1 100 ? -1.239 -5.702 3.877 1.00 86.50 100 MET A CA 1
ATOM 747 C C . MET A 1 100 ? -0.934 -5.696 2.375 1.00 86.50 100 MET A C 1
ATOM 749 O O . MET A 1 100 ? -0.654 -6.753 1.812 1.00 86.50 100 MET A O 1
ATOM 753 N N . ARG A 1 101 ? -0.923 -4.523 1.727 1.00 85.38 101 ARG A N 1
ATOM 754 C CA . ARG A 1 101 ? -0.499 -4.410 0.319 1.00 85.38 101 ARG A CA 1
ATOM 755 C C . ARG A 1 101 ? 0.992 -4.681 0.130 1.00 85.38 101 ARG A C 1
ATOM 757 O O . ARG A 1 101 ? 1.367 -5.304 -0.855 1.00 85.38 101 ARG A O 1
ATOM 764 N N . SER A 1 102 ? 1.834 -4.263 1.076 1.00 84.38 102 SER A N 1
ATOM 765 C CA . SER A 1 102 ? 3.283 -4.514 1.025 1.00 84.38 102 SER A CA 1
ATOM 766 C C . SER A 1 102 ? 3.618 -6.006 1.057 1.00 84.38 102 SER A C 1
ATOM 768 O O . SER A 1 102 ? 4.505 -6.449 0.339 1.00 84.38 102 SER A O 1
ATOM 770 N N . LEU A 1 103 ? 2.872 -6.797 1.834 1.00 79.31 103 LEU A N 1
ATOM 771 C CA . LEU A 1 103 ? 3.042 -8.254 1.903 1.00 79.31 103 LEU A CA 1
ATOM 772 C C . LEU A 1 103 ? 2.736 -8.973 0.579 1.00 79.31 103 LEU A C 1
ATOM 774 O O . LEU A 1 103 ? 3.253 -10.065 0.354 1.00 79.31 103 LEU A O 1
ATOM 778 N N . ALA A 1 104 ? 1.906 -8.377 -0.280 1.00 76.12 104 ALA A N 1
ATOM 779 C CA . ALA A 1 104 ? 1.527 -8.950 -1.569 1.00 76.12 104 ALA A CA 1
ATOM 780 C C . ALA A 1 104 ? 2.523 -8.632 -2.704 1.00 76.12 104 ALA A C 1
ATOM 782 O O . ALA A 1 104 ? 2.409 -9.215 -3.779 1.00 76.12 104 ALA A O 1
ATOM 783 N N . GLY A 1 105 ? 3.477 -7.717 -2.487 1.00 75.69 105 GLY A N 1
ATOM 784 C CA . GLY A 1 105 ? 4.448 -7.290 -3.499 1.00 75.69 105 GLY A CA 1
ATOM 785 C C . GLY A 1 105 ? 5.840 -7.928 -3.353 1.00 75.69 105 GLY A C 1
ATOM 786 O O . GLY A 1 105 ? 6.129 -8.581 -2.348 1.00 75.69 105 GLY A O 1
ATOM 787 N N . PRO A 1 106 ? 6.741 -7.709 -4.332 1.00 73.81 106 PRO A N 1
ATOM 788 C CA . PRO A 1 106 ? 8.153 -8.100 -4.251 1.00 73.81 106 PRO A CA 1
ATOM 789 C C . PRO A 1 106 ? 8.896 -7.446 -3.074 1.00 73.81 106 PRO A C 1
ATOM 791 O O . PRO A 1 106 ? 9.765 -8.071 -2.470 1.00 73.81 106 PRO A O 1
ATOM 794 N N . LEU A 1 107 ? 8.517 -6.224 -2.685 1.00 73.94 107 LEU A N 1
ATOM 795 C CA . LEU A 1 107 ? 9.050 -5.555 -1.497 1.00 73.94 107 LEU A CA 1
ATOM 796 C C . LEU A 1 107 ? 8.239 -5.928 -0.252 1.00 73.94 107 LEU A C 1
ATOM 798 O O . LEU A 1 107 ? 7.343 -5.187 0.167 1.00 73.94 107 LEU A O 1
ATOM 802 N N . LYS A 1 108 ? 8.595 -7.068 0.353 1.00 78.56 108 LYS A N 1
ATOM 803 C CA . LYS A 1 108 ? 7.977 -7.639 1.565 1.00 78.56 108 LYS A CA 1
ATOM 804 C C . LYS A 1 108 ? 8.354 -6.882 2.847 1.00 78.56 108 LYS A C 1
ATOM 806 O O . LYS A 1 108 ? 8.854 -7.464 3.806 1.00 78.56 108 LYS A O 1
ATOM 811 N N . GLY A 1 109 ? 8.122 -5.573 2.870 1.00 80.19 109 GLY A N 1
ATOM 812 C CA . GLY A 1 109 ? 8.439 -4.722 4.011 1.00 80.19 109 GLY A CA 1
ATOM 813 C C . GLY A 1 109 ? 7.810 -3.335 3.929 1.00 80.19 109 GLY A C 1
ATOM 814 O O . GLY A 1 109 ? 7.400 -2.865 2.862 1.00 80.19 109 GLY A O 1
ATOM 815 N N . MET A 1 110 ? 7.725 -2.687 5.089 1.00 85.56 110 MET A N 1
ATOM 816 C CA . MET A 1 110 ? 7.282 -1.304 5.237 1.00 85.56 110 MET A CA 1
ATOM 817 C C . MET A 1 110 ? 7.980 -0.686 6.450 1.00 85.56 110 MET A C 1
ATOM 819 O O . MET A 1 110 ? 8.028 -1.303 7.513 1.00 85.56 110 MET A O 1
ATOM 823 N N . ILE A 1 111 ? 8.512 0.523 6.285 1.00 86.75 111 ILE A N 1
ATOM 824 C CA . ILE A 1 111 ? 9.066 1.324 7.380 1.00 86.75 111 ILE A CA 1
ATOM 825 C C . ILE A 1 111 ? 7.946 2.223 7.900 1.00 86.75 111 ILE A C 1
ATOM 827 O O . ILE A 1 111 ? 7.265 2.876 7.110 1.00 86.75 111 ILE A O 1
ATOM 831 N N . LEU A 1 112 ? 7.750 2.250 9.219 1.00 87.94 112 LEU A N 1
ATOM 832 C CA . LEU A 1 112 ? 6.787 3.141 9.858 1.00 87.94 112 LEU A CA 1
ATOM 833 C C . LEU A 1 112 ? 7.521 4.391 10.353 1.00 87.94 112 LEU A C 1
ATOM 835 O O . LEU A 1 112 ? 8.311 4.315 11.289 1.00 87.94 112 LEU A O 1
ATOM 839 N N . GLY A 1 113 ? 7.279 5.520 9.687 1.00 88.50 113 GLY A N 1
ATOM 840 C CA . GLY A 1 113 ? 7.935 6.804 9.957 1.00 88.50 113 GLY A CA 1
ATOM 841 C C . GLY A 1 113 ? 7.159 7.732 10.892 1.00 88.50 113 GLY A C 1
ATOM 842 O O . GLY A 1 113 ? 7.403 8.935 10.883 1.00 88.50 113 GLY A O 1
ATOM 843 N N . ASP A 1 114 ? 6.197 7.204 11.651 1.00 86.56 114 ASP A N 1
ATOM 844 C CA . ASP A 1 114 ? 5.380 8.014 12.554 1.00 86.56 114 ASP A CA 1
ATOM 845 C C . ASP A 1 114 ? 6.243 8.633 13.675 1.00 86.56 114 ASP A C 1
ATOM 847 O O . ASP A 1 114 ? 7.125 7.956 14.217 1.00 86.56 114 ASP A O 1
ATOM 851 N N . PRO A 1 115 ? 5.986 9.893 14.083 1.00 86.69 115 PRO A N 1
ATOM 852 C CA . PRO A 1 115 ? 6.700 10.520 15.191 1.00 86.69 115 PRO A CA 1
ATOM 853 C C . PRO A 1 115 ? 6.605 9.725 16.500 1.00 86.69 115 PRO A C 1
ATOM 855 O O . PRO A 1 115 ? 5.681 8.943 16.742 1.00 86.69 115 PRO A O 1
ATOM 858 N N . GLN A 1 116 ? 7.528 9.972 17.427 1.00 84.25 116 GLN A N 1
ATOM 859 C CA . GLN A 1 116 ? 7.454 9.326 18.735 1.00 84.25 116 GLN A CA 1
ATOM 860 C C . GLN A 1 116 ? 6.152 9.707 19.463 1.00 84.25 116 GLN A C 1
ATOM 862 O O . GLN A 1 116 ? 5.791 10.875 19.571 1.00 84.25 116 GLN A O 1
ATOM 867 N N . GLY A 1 117 ? 5.448 8.706 19.999 1.00 81.50 117 GLY A N 1
ATOM 868 C CA . GLY A 1 117 ? 4.187 8.904 20.722 1.00 81.50 117 GLY A CA 1
ATOM 869 C C . GLY A 1 117 ? 2.922 8.868 19.859 1.00 81.50 117 GLY A C 1
ATOM 870 O O . GLY A 1 117 ? 1.840 8.798 20.430 1.00 81.50 117 GLY A O 1
ATOM 871 N N . PHE A 1 118 ? 3.032 8.790 18.528 1.00 79.81 118 PHE A N 1
ATOM 872 C CA . PHE A 1 118 ? 1.883 8.728 17.604 1.00 79.81 118 PHE A CA 1
ATOM 873 C C . PHE A 1 118 ? 1.050 7.434 17.691 1.00 79.81 118 PHE A C 1
ATOM 875 O O . PHE A 1 118 ? -0.045 7.339 17.135 1.00 79.81 118 PHE A O 1
ATOM 882 N N . ALA A 1 119 ? 1.576 6.420 18.384 1.00 74.50 119 ALA A N 1
ATOM 883 C CA . ALA A 1 119 ? 0.893 5.162 18.669 1.00 74.50 119 ALA A CA 1
ATOM 884 C C . ALA A 1 119 ? 0.194 5.140 20.042 1.00 74.50 119 ALA A C 1
ATOM 886 O O . ALA A 1 119 ? -0.371 4.109 20.414 1.00 74.50 119 ALA A O 1
ATOM 887 N N . ARG A 1 120 ? 0.257 6.233 20.820 1.00 68.81 120 ARG A N 1
ATOM 888 C CA . ARG A 1 120 ? -0.433 6.325 22.113 1.00 68.81 120 ARG A CA 1
ATOM 889 C C . ARG A 1 120 ? -1.925 6.635 21.889 1.00 68.81 120 ARG A C 1
ATOM 891 O O . ARG A 1 120 ? -2.227 7.387 20.963 1.00 68.81 120 ARG A O 1
ATOM 898 N N . PRO A 1 121 ? -2.829 6.026 22.676 1.00 60.94 121 PRO A N 1
ATOM 899 C CA . PRO A 1 121 ? -4.255 6.352 22.669 1.00 60.94 121 PRO A CA 1
ATOM 900 C C . PRO A 1 121 ? -4.529 7.778 23.157 1.00 60.94 121 PRO A C 1
ATOM 902 O O . PRO A 1 121 ? -3.683 8.321 23.907 1.00 60.94 121 PRO A O 1
#

Mean predicted aligned error: 18.94 Å